Protein AF-A0A524QUR1-F1 (afdb_monomer_lite)

Structure (mmCIF, N/CA/C/O backbone):
data_AF-A0A524QUR1-F1
#
_entry.id   AF-A0A524QUR1-F1
#
loop_
_atom_site.group_PDB
_atom_site.id
_atom_site.type_symbol
_atom_site.label_atom_id
_atom_site.label_alt_id
_atom_site.label_comp_id
_atom_site.label_asym_id
_atom_site.label_entity_id
_atom_site.label_seq_id
_atom_site.pdbx_PDB_ins_code
_atom_site.Cartn_x
_atom_site.Cartn_y
_atom_site.Cartn_z
_atom_site.occupancy
_atom_site.B_iso_or_equiv
_atom_site.auth_seq_id
_atom_site.auth_comp_id
_atom_site.auth_asym_id
_atom_site.auth_atom_id
_atom_site.pdbx_PDB_model_num
ATOM 1 N N . MET A 1 1 ? 16.555 9.866 -16.539 1.00 63.09 1 MET A N 1
ATOM 2 C CA . MET A 1 1 ? 16.063 8.558 -16.062 1.00 63.09 1 MET A CA 1
ATOM 3 C C . MET A 1 1 ? 14.828 8.233 -16.896 1.00 63.09 1 MET A C 1
ATOM 5 O O . MET A 1 1 ? 14.029 9.142 -17.083 1.00 63.09 1 MET A O 1
ATOM 9 N N . LEU A 1 2 ? 14.731 7.047 -17.505 1.00 69.00 2 LEU A N 1
ATOM 10 C CA . LEU A 1 2 ? 13.503 6.636 -18.205 1.00 69.00 2 LEU A CA 1
ATOM 11 C C . LEU A 1 2 ? 12.414 6.399 -17.157 1.00 69.00 2 LEU A C 1
ATOM 13 O O . LEU A 1 2 ? 12.698 5.819 -16.112 1.00 69.00 2 LEU A O 1
ATOM 17 N N . ASP A 1 3 ? 11.202 6.871 -17.424 1.00 83.94 3 ASP A N 1
ATOM 18 C CA . ASP A 1 3 ? 10.067 6.640 -16.536 1.00 83.94 3 ASP A CA 1
ATOM 19 C C . ASP A 1 3 ? 9.696 5.147 -16.559 1.00 83.94 3 ASP A C 1
ATOM 21 O O . ASP A 1 3 ? 9.524 4.566 -17.635 1.00 83.94 3 ASP A O 1
ATOM 25 N N . ILE A 1 4 ? 9.552 4.527 -15.384 1.00 83.75 4 ILE A N 1
ATOM 26 C CA . ILE A 1 4 ? 9.116 3.130 -15.239 1.00 83.75 4 ILE A CA 1
ATOM 27 C C . ILE A 1 4 ? 7.763 2.902 -15.924 1.00 83.75 4 ILE A C 1
ATOM 29 O O . ILE A 1 4 ? 7.522 1.840 -16.498 1.00 83.75 4 ILE A O 1
ATOM 33 N N . LYS A 1 5 ? 6.904 3.931 -15.949 1.00 84.00 5 LYS A N 1
ATOM 34 C CA . LYS A 1 5 ? 5.630 3.898 -16.665 1.00 84.00 5 LYS A CA 1
ATOM 35 C C . LYS A 1 5 ? 5.840 3.738 -18.170 1.00 84.00 5 LYS A C 1
ATOM 37 O O . LYS A 1 5 ? 5.176 2.924 -18.796 1.00 84.00 5 LYS A O 1
ATOM 42 N N . PHE A 1 6 ? 6.812 4.446 -18.742 1.00 86.56 6 PHE A N 1
ATOM 43 C CA . PHE A 1 6 ? 7.129 4.336 -20.165 1.00 86.56 6 PHE A CA 1
ATOM 44 C C . PHE A 1 6 ? 7.686 2.953 -20.524 1.00 86.56 6 PHE A C 1
ATOM 46 O O . PHE A 1 6 ? 7.325 2.405 -21.564 1.00 86.56 6 PHE A O 1
ATOM 53 N N . ILE A 1 7 ? 8.528 2.378 -19.656 1.00 85.94 7 ILE A N 1
ATOM 54 C CA . ILE A 1 7 ? 9.069 1.019 -19.824 1.00 85.94 7 ILE A CA 1
ATOM 55 C C . ILE A 1 7 ? 7.941 -0.018 -19.794 1.00 85.94 7 ILE A C 1
ATOM 57 O O . ILE A 1 7 ? 7.940 -0.944 -20.598 1.00 85.94 7 ILE A O 1
ATOM 61 N N . ARG A 1 8 ? 6.957 0.167 -18.912 1.00 85.81 8 ARG A N 1
ATOM 62 C CA . ARG A 1 8 ? 5.780 -0.699 -18.797 1.00 85.81 8 ARG A CA 1
ATOM 63 C C . ARG A 1 8 ? 4.829 -0.587 -19.984 1.00 85.81 8 ARG A C 1
ATOM 65 O O . ARG A 1 8 ? 4.325 -1.603 -20.447 1.00 85.81 8 ARG A O 1
ATOM 72 N N . ASP A 1 9 ? 4.591 0.630 -20.461 1.00 88.56 9 ASP A N 1
ATOM 73 C CA . ASP A 1 9 ? 3.665 0.883 -21.565 1.00 88.56 9 ASP A CA 1
ATOM 74 C C . ASP A 1 9 ? 4.288 0.498 -22.922 1.00 88.56 9 ASP A C 1
ATOM 76 O O . ASP A 1 9 ? 3.568 0.160 -23.858 1.00 88.56 9 ASP A O 1
ATOM 80 N N . ASN A 1 10 ? 5.624 0.530 -23.043 1.00 89.12 10 ASN A N 1
ATOM 81 C CA . ASN A 1 10 ? 6.351 0.276 -24.295 1.00 89.12 10 ASN A CA 1
ATOM 82 C C . ASN A 1 10 ? 7.581 -0.645 -24.110 1.00 89.12 10 ASN A C 1
ATOM 84 O O . ASN A 1 10 ? 8.695 -0.265 -24.493 1.00 89.12 10 ASN A O 1
ATOM 88 N N . PRO A 1 11 ? 7.422 -1.862 -23.562 1.00 86.25 11 PRO A N 1
ATOM 89 C CA . PRO A 1 11 ? 8.548 -2.727 -23.205 1.00 86.25 11 PRO A CA 1
ATOM 90 C C . PRO A 1 11 ? 9.401 -3.116 -24.417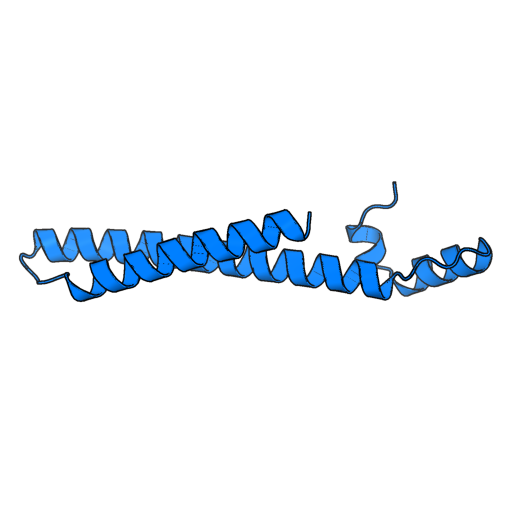 1.00 86.25 11 PRO A C 1
ATOM 92 O O . PRO A 1 11 ? 10.627 -3.039 -24.360 1.00 86.25 11 PRO A O 1
ATOM 95 N N . GLU A 1 12 ? 8.770 -3.439 -25.548 1.00 86.94 12 GLU A N 1
ATOM 96 C CA . GLU A 1 12 ? 9.466 -3.824 -26.784 1.00 86.94 12 GLU A CA 1
ATOM 97 C C . GLU A 1 12 ? 10.287 -2.672 -27.380 1.00 86.94 12 GLU A C 1
ATOM 99 O O . GLU A 1 12 ? 11.437 -2.857 -27.778 1.00 86.94 12 GLU A O 1
ATOM 104 N N . LEU A 1 13 ? 9.747 -1.448 -27.357 1.00 88.19 13 LEU A N 1
ATOM 105 C CA . LEU A 1 13 ? 10.451 -0.257 -27.843 1.00 88.19 13 LEU A CA 1
ATOM 106 C C . LEU A 1 13 ? 11.703 0.022 -27.003 1.00 88.19 13 LEU A C 1
ATOM 108 O O . LEU A 1 13 ? 12.757 0.380 -27.538 1.00 88.19 13 LEU A O 1
ATOM 112 N N . VAL A 1 14 ? 11.606 -0.170 -25.686 1.00 86.25 14 VAL A N 1
ATOM 113 C CA . VAL A 1 14 ? 12.735 0.001 -24.769 1.00 86.25 14 VAL A CA 1
ATOM 114 C C . VAL A 1 14 ? 13.773 -1.109 -24.962 1.00 86.25 14 VAL A C 1
ATOM 116 O O . VAL A 1 14 ? 14.963 -0.795 -25.061 1.00 86.25 14 VAL A O 1
ATOM 119 N N . LYS A 1 15 ? 13.353 -2.374 -25.109 1.00 85.31 15 LYS A N 1
ATOM 120 C CA . LYS A 1 15 ? 14.247 -3.503 -25.434 1.00 85.31 15 LYS A CA 1
ATOM 121 C C . LYS A 1 15 ? 15.013 -3.263 -26.735 1.00 85.31 15 LYS A C 1
ATOM 123 O O . LYS A 1 15 ? 16.228 -3.458 -26.785 1.00 85.31 15 LYS A O 1
ATOM 128 N N . ASP A 1 16 ? 14.345 -2.771 -27.773 1.00 87.00 16 ASP A N 1
ATOM 129 C CA . ASP A 1 16 ? 14.986 -2.433 -29.046 1.00 87.00 16 ASP A CA 1
ATOM 130 C C . ASP A 1 16 ? 15.964 -1.262 -28.924 1.00 87.00 16 ASP A C 1
ATOM 132 O O . ASP A 1 16 ? 17.050 -1.290 -29.511 1.00 87.00 16 ASP A O 1
ATOM 136 N N . GLY A 1 17 ? 15.627 -0.245 -28.129 1.00 86.31 17 GLY A N 1
ATOM 137 C CA . GLY A 1 17 ? 16.535 0.857 -27.812 1.00 86.31 17 GLY A CA 1
ATOM 138 C C . GLY A 1 17 ? 17.794 0.399 -27.065 1.00 86.31 17 GLY A C 1
ATOM 139 O O . GLY A 1 17 ? 18.892 0.871 -27.364 1.00 86.31 17 GLY A O 1
ATOM 140 N N . ILE A 1 18 ? 17.650 -0.546 -26.13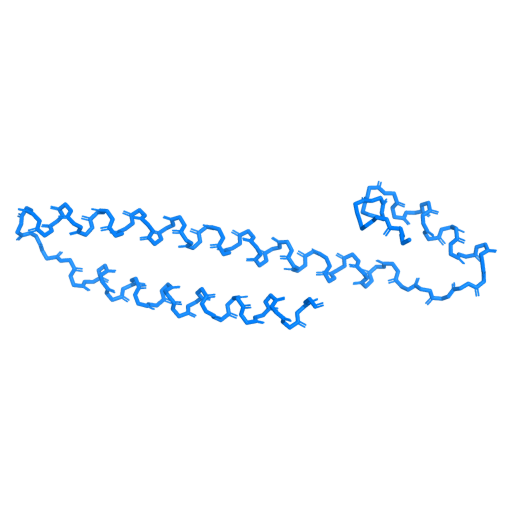4 1.00 85.69 18 ILE A N 1
ATOM 141 C CA . ILE A 1 18 ? 18.753 -1.156 -25.375 1.00 85.69 18 ILE A CA 1
ATOM 142 C C . ILE A 1 18 ? 19.651 -1.992 -26.288 1.00 85.69 18 ILE A C 1
ATOM 144 O O . ILE A 1 18 ? 20.871 -1.810 -26.265 1.00 85.69 18 ILE A O 1
ATOM 148 N N . ARG A 1 19 ? 19.056 -2.816 -27.165 1.00 85.25 19 ARG A N 1
ATOM 149 C CA . ARG A 1 19 ? 19.785 -3.584 -28.189 1.00 85.25 19 ARG A CA 1
ATOM 150 C C . ARG A 1 19 ? 20.607 -2.672 -29.100 1.00 85.25 19 ARG A C 1
ATOM 152 O O . ARG A 1 19 ? 21.793 -2.916 -29.300 1.00 85.25 19 ARG A O 1
ATOM 159 N N . LYS A 1 20 ? 20.021 -1.571 -29.584 1.00 87.75 20 LYS A N 1
ATOM 160 C CA . LYS A 1 20 ? 20.719 -0.567 -30.416 1.00 87.75 20 LYS A CA 1
ATOM 161 C C . LYS A 1 20 ? 21.856 0.153 -29.685 1.00 87.75 20 LYS A C 1
ATOM 163 O O . LYS A 1 20 ? 22.773 0.653 -30.329 1.00 87.75 20 LYS A O 1
ATOM 168 N N . LYS A 1 21 ? 21.799 0.220 -28.354 1.00 84.94 21 LYS A N 1
ATOM 169 C CA . LYS A 1 21 ? 22.844 0.798 -27.497 1.00 84.94 21 LYS A CA 1
ATOM 170 C C . LYS A 1 21 ? 23.914 -0.216 -27.079 1.00 84.94 21 LYS A C 1
ATOM 172 O O . LYS A 1 21 ? 24.788 0.158 -26.305 1.00 84.94 21 LYS A O 1
ATOM 177 N N . TYR A 1 22 ? 23.851 -1.462 -27.566 1.00 81.81 22 TYR A N 1
ATOM 178 C CA . TYR A 1 22 ? 24.741 -2.559 -27.160 1.00 81.81 22 TYR A CA 1
ATOM 179 C C . TYR A 1 22 ? 24.788 -2.754 -25.638 1.00 81.81 22 TYR A C 1
ATOM 181 O O . TYR A 1 22 ? 25.823 -3.085 -25.065 1.00 81.81 22 TYR A O 1
ATOM 189 N N . SER A 1 23 ? 23.657 -2.513 -24.974 1.00 79.88 23 SER A N 1
ATOM 190 C CA . SER A 1 23 ? 23.514 -2.669 -23.531 1.00 79.88 23 SER A CA 1
ATOM 191 C C . SER A 1 23 ? 22.733 -3.946 -23.220 1.00 79.88 23 SER A C 1
ATOM 193 O O . SER A 1 23 ? 21.889 -4.368 -24.008 1.00 79.88 23 SER A O 1
ATOM 195 N N . SER A 1 24 ? 23.018 -4.572 -22.080 1.00 76.44 24 SER A N 1
ATOM 196 C CA . SER A 1 24 ? 22.432 -5.848 -21.651 1.00 76.44 24 SER A CA 1
ATOM 197 C C . SER A 1 24 ? 21.507 -5.673 -20.445 1.00 76.44 24 SER A C 1
ATOM 199 O O . SER A 1 24 ? 21.588 -6.428 -19.478 1.00 76.44 24 SER A O 1
ATOM 201 N N . VAL A 1 25 ? 20.677 -4.629 -20.455 1.00 81.56 25 VAL A N 1
ATOM 202 C CA . VAL A 1 25 ? 19.709 -4.395 -19.377 1.00 81.56 25 VAL A CA 1
ATOM 203 C C . VAL A 1 25 ? 18.520 -5.332 -19.559 1.00 81.56 25 VAL A C 1
ATOM 205 O O . VAL A 1 25 ? 17.867 -5.321 -20.604 1.00 81.56 25 VAL A O 1
ATOM 208 N N . ASP A 1 26 ? 18.233 -6.114 -18.523 1.00 83.19 26 ASP A N 1
ATOM 209 C CA . ASP A 1 26 ? 17.085 -7.010 -18.475 1.00 83.19 26 ASP A CA 1
ATOM 210 C C . ASP A 1 26 ? 15.820 -6.226 -18.091 1.00 83.19 26 ASP A C 1
ATOM 212 O O . ASP A 1 26 ? 15.536 -5.967 -16.920 1.00 83.19 26 ASP A O 1
ATOM 216 N N . ILE A 1 27 ? 15.076 -5.793 -19.110 1.00 84.44 27 ILE A N 1
ATOM 217 C CA . ILE A 1 27 ? 13.798 -5.092 -18.930 1.00 84.44 27 ILE A CA 1
ATOM 218 C C . ILE A 1 27 ? 12.748 -5.996 -18.286 1.00 84.44 27 ILE A C 1
ATOM 220 O O . ILE A 1 27 ? 11.901 -5.496 -17.550 1.00 84.44 27 ILE A O 1
ATOM 224 N N . ASP A 1 28 ? 12.809 -7.305 -18.520 1.00 85.62 28 ASP A N 1
ATOM 225 C CA . ASP A 1 28 ? 11.826 -8.235 -17.973 1.00 85.62 28 ASP A CA 1
ATOM 226 C C . ASP A 1 28 ? 11.984 -8.352 -16.451 1.00 85.62 28 ASP A C 1
ATOM 228 O O . ASP A 1 28 ? 10.988 -8.297 -15.731 1.00 85.62 28 ASP A O 1
ATOM 232 N N . GLN A 1 29 ? 13.221 -8.364 -15.939 1.00 86.38 29 GLN A N 1
ATOM 233 C CA . GLN A 1 29 ? 13.476 -8.274 -14.493 1.00 86.38 29 GLN A CA 1
ATOM 234 C C . GLN A 1 29 ? 12.970 -6.964 -13.879 1.00 86.38 29 GLN A C 1
ATOM 236 O O . GLN A 1 29 ? 12.379 -6.976 -12.801 1.00 86.38 29 GLN A O 1
ATOM 241 N N . ILE A 1 30 ? 13.164 -5.829 -14.559 1.00 86.50 30 ILE A N 1
ATOM 242 C CA . ILE A 1 30 ? 12.671 -4.529 -14.076 1.00 86.50 30 ILE A CA 1
ATOM 243 C C . ILE A 1 30 ? 11.139 -4.537 -13.975 1.00 86.50 30 ILE A C 1
ATOM 245 O O . ILE A 1 30 ? 10.578 -4.045 -12.995 1.00 86.50 30 ILE A O 1
ATOM 249 N N . LEU A 1 31 ? 10.460 -5.105 -14.974 1.00 87.56 31 LEU A N 1
ATOM 250 C CA . LEU A 1 31 ? 9.002 -5.203 -14.995 1.00 87.56 31 LEU A CA 1
ATOM 251 C C . LEU A 1 31 ? 8.462 -6.180 -13.947 1.00 87.56 31 LEU A C 1
ATOM 253 O O . LEU A 1 31 ? 7.411 -5.905 -13.372 1.00 87.56 31 LEU A O 1
ATOM 257 N N . ASP A 1 32 ? 9.168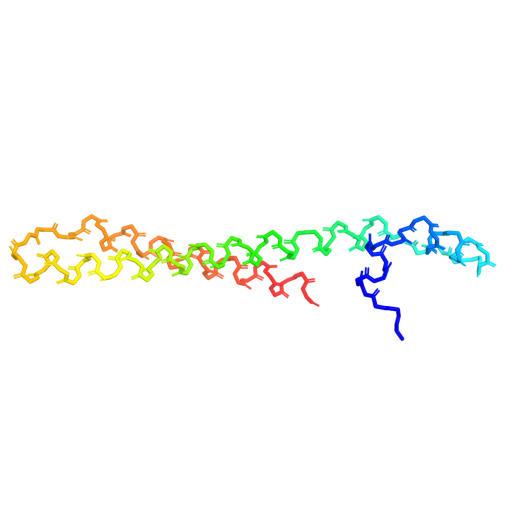 -7.278 -13.672 1.00 89.94 32 ASP A N 1
ATOM 258 C CA . ASP A 1 32 ? 8.809 -8.241 -12.624 1.00 89.94 32 ASP A CA 1
ATOM 259 C C . ASP A 1 32 ? 8.902 -7.606 -11.226 1.00 89.94 32 ASP A C 1
ATOM 261 O O . ASP A 1 32 ? 7.950 -7.665 -10.445 1.00 89.94 32 ASP A O 1
ATOM 265 N N . VAL A 1 33 ? 9.998 -6.899 -10.931 1.00 89.50 33 VAL A N 1
ATOM 266 C CA . VAL A 1 33 ? 10.169 -6.167 -9.662 1.00 89.50 33 VAL A CA 1
ATOM 267 C C . VAL A 1 33 ? 9.100 -5.078 -9.500 1.00 89.50 33 VAL A C 1
ATOM 269 O O . VAL A 1 33 ? 8.462 -4.983 -8.449 1.00 89.50 33 VAL A O 1
ATOM 272 N N . ASP A 1 34 ? 8.832 -4.297 -10.552 1.00 89.12 34 ASP A N 1
ATOM 273 C CA . ASP A 1 34 ? 7.757 -3.295 -10.556 1.00 89.12 34 ASP A CA 1
ATOM 274 C C . ASP A 1 34 ? 6.357 -3.926 -10.416 1.00 89.12 34 ASP A C 1
ATOM 276 O O . ASP A 1 34 ? 5.464 -3.332 -9.804 1.00 89.12 34 ASP A O 1
ATOM 280 N N . GLY A 1 35 ? 6.154 -5.129 -10.958 1.00 90.00 35 GLY A N 1
ATOM 281 C CA . GLY A 1 35 ? 4.938 -5.923 -10.787 1.00 90.00 35 GLY A CA 1
ATOM 282 C C . GLY A 1 35 ? 4.713 -6.299 -9.325 1.00 90.00 35 GLY A C 1
ATOM 283 O O . GLY A 1 35 ? 3.693 -5.921 -8.746 1.00 90.00 35 GLY A O 1
ATOM 284 N N . ARG A 1 36 ? 5.709 -6.929 -8.693 1.00 90.31 36 ARG A N 1
ATOM 285 C CA . ARG A 1 36 ? 5.660 -7.315 -7.271 1.00 90.31 36 ARG A CA 1
ATOM 286 C C . ARG A 1 36 ? 5.435 -6.117 -6.356 1.00 90.31 36 ARG A C 1
ATOM 288 O O . ARG A 1 36 ? 4.626 -6.186 -5.433 1.00 90.31 36 ARG A O 1
ATOM 295 N N . ARG A 1 37 ? 6.097 -4.988 -6.637 1.00 91.88 37 ARG A N 1
ATOM 296 C CA . ARG A 1 37 ? 5.891 -3.734 -5.898 1.00 91.88 37 ARG A CA 1
ATOM 297 C C . ARG A 1 37 ? 4.422 -3.301 -5.928 1.00 91.88 37 ARG A C 1
ATOM 299 O O . ARG A 1 37 ? 3.855 -2.949 -4.895 1.00 91.88 37 ARG A O 1
ATOM 306 N N . ARG A 1 38 ? 3.795 -3.326 -7.109 1.00 91.69 38 ARG A N 1
ATOM 307 C CA . ARG A 1 38 ? 2.388 -2.932 -7.292 1.00 91.69 38 ARG A CA 1
ATOM 308 C C . ARG A 1 38 ? 1.409 -3.908 -6.650 1.00 91.69 38 ARG A C 1
ATOM 310 O O . ARG A 1 38 ? 0.410 -3.461 -6.088 1.00 91.69 38 ARG A O 1
ATOM 317 N N . GLU A 1 39 ? 1.691 -5.204 -6.698 1.00 92.81 39 GLU A N 1
ATOM 318 C CA . GLU A 1 39 ? 0.888 -6.221 -6.011 1.00 92.81 39 GLU A CA 1
ATOM 319 C C . GLU A 1 39 ? 0.891 -5.992 -4.499 1.00 92.81 39 GLU A C 1
ATOM 321 O O . GLU A 1 39 ? -0.174 -5.875 -3.896 1.00 92.81 39 GLU A O 1
ATOM 326 N N . ILE A 1 40 ? 2.069 -5.807 -3.898 1.00 92.62 40 ILE A N 1
ATOM 327 C CA . ILE A 1 40 ? 2.195 -5.560 -2.456 1.00 92.62 40 ILE A CA 1
ATOM 328 C C . ILE A 1 40 ? 1.496 -4.261 -2.047 1.00 92.62 40 ILE A C 1
ATOM 330 O O . ILE A 1 40 ? 0.813 -4.231 -1.024 1.00 92.62 40 ILE A O 1
ATOM 334 N N . LEU A 1 41 ? 1.622 -3.192 -2.840 1.00 92.62 41 LEU A N 1
ATOM 335 C CA . LEU A 1 41 ? 0.895 -1.942 -2.594 1.00 92.62 41 LEU A CA 1
ATOM 336 C C . LEU A 1 41 ? -0.623 -2.154 -2.620 1.00 92.62 41 LEU A C 1
ATOM 338 O O . LEU A 1 41 ? -1.322 -1.680 -1.726 1.00 92.62 41 LEU A O 1
ATOM 342 N N . THR A 1 42 ? -1.115 -2.909 -3.602 1.00 94.06 42 THR A N 1
ATOM 343 C CA . THR A 1 42 ? -2.542 -3.226 -3.731 1.00 94.06 42 THR A CA 1
ATOM 344 C C . THR A 1 42 ? -3.033 -4.053 -2.540 1.00 94.06 42 THR A C 1
ATOM 346 O O . THR A 1 42 ? -4.065 -3.736 -1.947 1.00 94.06 42 THR A O 1
ATOM 349 N N . GLU A 1 43 ? -2.281 -5.079 -2.131 1.00 93.12 43 GLU A N 1
ATOM 350 C CA . GLU A 1 43 ? -2.588 -5.878 -0.938 1.00 93.12 43 GLU A CA 1
ATOM 351 C C . GLU A 1 43 ? -2.604 -5.018 0.333 1.00 93.12 43 GLU A C 1
ATOM 353 O O . GLU A 1 43 ? -3.507 -5.143 1.162 1.00 93.12 43 GLU A O 1
ATOM 358 N N . LEU A 1 44 ? -1.634 -4.113 0.492 1.00 93.81 44 LEU A N 1
ATOM 359 C CA . LEU A 1 44 ? -1.565 -3.203 1.635 1.00 93.81 44 LEU A CA 1
ATOM 360 C C . LEU A 1 44 ? -2.784 -2.285 1.716 1.00 93.81 44 LEU A C 1
ATOM 362 O O . LEU A 1 44 ? -3.330 -2.096 2.806 1.00 93.81 44 LEU A O 1
ATOM 366 N N . GLU A 1 45 ? -3.223 -1.724 0.591 1.00 94.44 45 GLU A N 1
ATOM 367 C CA . GLU A 1 45 ? -4.435 -0.904 0.533 1.00 94.44 45 GLU A CA 1
ATOM 368 C C . GLU A 1 45 ? -5.675 -1.709 0.935 1.00 94.44 45 GLU A C 1
ATOM 370 O O . GLU A 1 45 ? -6.412 -1.281 1.828 1.00 94.44 45 GLU A O 1
ATOM 375 N N . GLN A 1 46 ? -5.850 -2.915 0.386 1.00 93.75 46 GLN A N 1
ATOM 376 C CA . GLN A 1 46 ? -6.965 -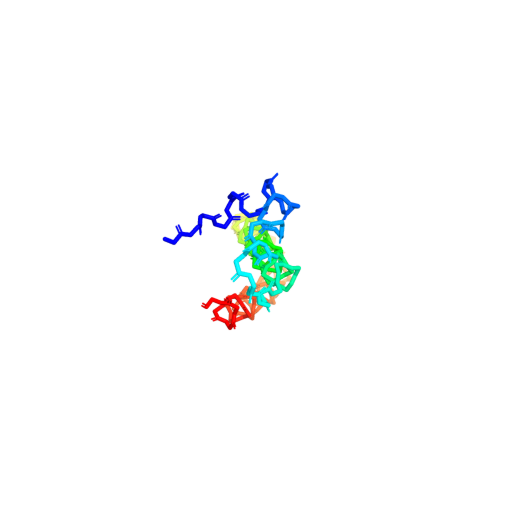3.805 0.734 1.00 93.75 46 GLN A CA 1
ATOM 377 C C . GLN A 1 46 ? -6.965 -4.193 2.219 1.00 93.75 46 GLN A C 1
ATOM 379 O O . GLN A 1 46 ? -8.008 -4.183 2.878 1.00 93.75 46 GLN A O 1
ATOM 384 N N . LEU A 1 47 ? -5.797 -4.513 2.783 1.00 93.44 47 LEU A N 1
ATOM 385 C CA . LEU A 1 47 ? -5.663 -4.858 4.199 1.00 93.44 47 LEU A CA 1
ATOM 386 C C . LEU A 1 47 ? -5.969 -3.660 5.104 1.00 93.44 47 LEU A C 1
ATOM 388 O O . LEU A 1 47 ? -6.639 -3.817 6.129 1.00 93.44 47 LEU A O 1
ATOM 392 N N . ARG A 1 48 ? -5.520 -2.456 4.732 1.00 92.50 48 ARG A N 1
ATOM 393 C CA . ARG A 1 48 ? -5.815 -1.216 5.465 1.00 92.50 48 ARG A CA 1
ATOM 394 C C . ARG A 1 48 ? -7.303 -0.883 5.419 1.00 92.50 48 ARG A C 1
ATOM 396 O O . ARG A 1 48 ? -7.869 -0.541 6.458 1.00 92.50 48 ARG A O 1
ATOM 403 N N . GLU A 1 49 ? -7.941 -1.029 4.261 1.00 93.69 49 GLU A N 1
ATOM 404 C CA . GLU A 1 49 ? -9.385 -0.844 4.112 1.00 93.69 49 GLU A CA 1
ATOM 405 C C . GLU A 1 49 ? -10.157 -1.848 4.976 1.00 93.69 49 GLU A C 1
ATOM 407 O O . GLU A 1 49 ? -10.996 -1.452 5.790 1.00 93.69 49 GLU A O 1
ATOM 412 N N . ARG A 1 50 ? -9.809 -3.139 4.886 1.00 90.88 50 ARG A N 1
ATOM 413 C CA . ARG A 1 50 ? -10.409 -4.199 5.707 1.00 90.88 50 ARG A CA 1
ATOM 414 C C . ARG A 1 50 ? -10.264 -3.903 7.195 1.00 90.88 50 ARG A C 1
ATOM 416 O O . ARG A 1 50 ? -11.241 -4.018 7.934 1.00 90.88 50 ARG A O 1
ATOM 423 N N . ARG A 1 51 ? -9.074 -3.484 7.634 1.00 91.38 51 ARG A N 1
ATOM 424 C CA . ARG A 1 51 ? -8.814 -3.116 9.030 1.00 91.38 51 ARG A CA 1
ATOM 425 C C . ARG A 1 51 ? -9.710 -1.972 9.489 1.00 91.38 51 ARG A C 1
ATOM 427 O O . ARG A 1 51 ? -10.290 -2.048 10.571 1.00 91.38 51 ARG A O 1
ATOM 434 N N . ASN A 1 52 ? -9.826 -0.919 8.684 1.00 91.25 52 ASN A N 1
ATOM 435 C CA . ASN A 1 52 ? -10.634 0.248 9.024 1.00 91.25 52 ASN A CA 1
ATOM 436 C C . ASN A 1 52 ? -12.125 -0.113 9.098 1.00 91.25 52 ASN A C 1
ATOM 438 O O . ASN A 1 52 ? -12.796 0.279 10.052 1.00 91.25 52 ASN A O 1
ATOM 442 N N . ARG A 1 53 ? -12.621 -0.914 8.144 1.00 91.75 53 ARG A N 1
ATOM 443 C CA . ARG A 1 53 ? -14.012 -1.386 8.113 1.00 91.75 53 ARG A CA 1
ATOM 444 C C . ARG A 1 53 ? -14.358 -2.197 9.359 1.00 91.75 53 ARG A C 1
ATOM 446 O O . ARG A 1 53 ? -15.259 -1.822 10.101 1.00 91.75 53 ARG A O 1
ATOM 453 N N . VAL A 1 54 ? -13.574 -3.238 9.640 1.00 90.06 54 VAL A N 1
ATOM 454 C CA . VAL A 1 54 ? -13.812 -4.114 10.795 1.00 90.06 54 VAL A CA 1
ATOM 455 C C . VAL A 1 54 ? -13.630 -3.363 12.115 1.00 90.06 54 VAL A C 1
ATOM 457 O O . VAL A 1 54 ? -14.365 -3.613 13.062 1.00 90.06 54 VAL A O 1
ATOM 460 N N . SER A 1 55 ? -12.713 -2.394 12.199 1.00 89.12 55 SER A N 1
ATOM 461 C CA . SER A 1 55 ? -12.596 -1.547 13.398 1.00 89.12 55 SER A CA 1
ATOM 462 C C . SER A 1 55 ? -13.866 -0.725 13.653 1.00 89.12 55 SER A C 1
ATOM 464 O O . SER A 1 55 ? -14.271 -0.567 14.806 1.00 89.12 55 SER A O 1
ATOM 466 N N . GLY A 1 56 ? -14.515 -0.238 12.589 1.00 90.75 56 GLY A N 1
ATOM 467 C CA . GLY A 1 56 ? -15.827 0.404 12.670 1.00 90.75 56 GLY A CA 1
ATOM 468 C C . GLY A 1 56 ? -16.913 -0.562 13.149 1.00 90.75 56 GLY A C 1
ATOM 469 O O . GLY A 1 56 ? -17.653 -0.237 14.079 1.00 90.75 56 GLY A O 1
ATOM 470 N N . ASP A 1 57 ? -16.948 -1.773 12.590 1.00 89.75 57 ASP A N 1
ATOM 471 C CA . ASP A 1 57 ? -17.905 -2.816 12.978 1.00 89.75 57 ASP A CA 1
ATOM 472 C C . ASP A 1 57 ? -17.739 -3.218 14.455 1.00 89.75 57 ASP A C 1
ATOM 474 O O . ASP A 1 57 ? -18.721 -3.268 15.198 1.00 89.75 57 ASP A O 1
ATOM 478 N N . ILE A 1 58 ? -16.498 -3.389 14.928 1.00 89.50 58 ILE A N 1
ATOM 479 C CA . ILE A 1 58 ? -16.178 -3.668 16.339 1.00 89.50 58 ILE A CA 1
ATOM 480 C C . ILE A 1 58 ? -16.716 -2.557 17.252 1.00 89.50 58 ILE A C 1
ATOM 482 O O . ILE A 1 58 ? -17.246 -2.843 18.329 1.00 89.50 58 ILE A O 1
ATOM 486 N N . ALA A 1 59 ? -16.590 -1.286 16.856 1.00 89.81 59 ALA A N 1
ATOM 487 C CA . ALA A 1 59 ? -17.099 -0.167 17.648 1.00 89.81 59 ALA A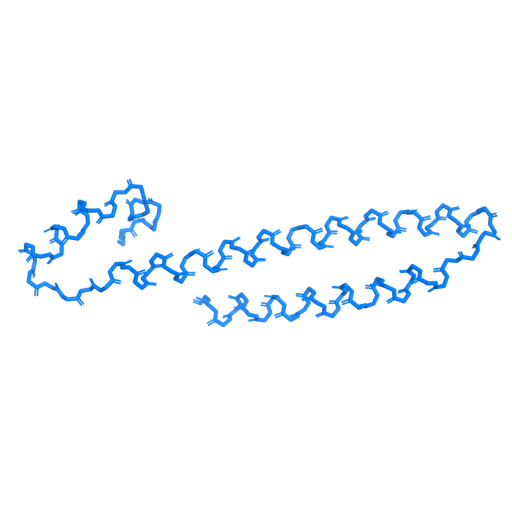 CA 1
ATOM 488 C C . ALA A 1 59 ? -18.633 -0.208 17.774 1.00 89.81 59 ALA A C 1
ATOM 490 O O . ALA A 1 59 ? -19.170 0.027 18.862 1.00 89.81 59 ALA A O 1
ATOM 491 N N . VAL A 1 60 ? -19.336 -0.564 16.693 1.00 91.31 60 VAL A N 1
ATOM 492 C CA . VAL A 1 60 ? -20.796 -0.748 16.694 1.00 91.31 60 VAL A CA 1
ATOM 493 C C . VAL A 1 60 ? -21.199 -1.940 17.566 1.00 91.31 60 VAL A C 1
ATOM 495 O O . VAL A 1 60 ? -22.088 -1.804 18.407 1.00 91.31 60 VAL A O 1
ATOM 498 N N . MET A 1 61 ? -20.514 -3.080 17.446 1.00 88.88 61 MET A N 1
ATOM 499 C CA . MET A 1 61 ? -20.797 -4.276 18.250 1.00 88.88 61 MET A CA 1
ATOM 500 C C . MET A 1 61 ? -20.590 -4.026 19.744 1.00 88.88 61 MET A C 1
ATOM 502 O O . MET A 1 61 ? -21.471 -4.337 20.547 1.00 88.88 61 MET A O 1
ATOM 506 N N . LYS A 1 62 ? -19.493 -3.359 20.124 1.00 87.38 62 LYS A N 1
ATOM 507 C CA . LYS A 1 62 ? -19.250 -2.956 21.519 1.00 87.38 62 LYS A CA 1
ATOM 508 C C . LYS A 1 62 ? -20.346 -2.037 22.053 1.00 87.38 62 LYS A C 1
ATOM 510 O O . LYS A 1 62 ? -20.789 -2.215 23.187 1.00 87.38 62 LYS A O 1
ATOM 515 N N . LYS A 1 63 ? -20.823 -1.084 21.244 1.00 90.81 63 LYS A N 1
ATOM 516 C CA . LYS A 1 63 ? -21.945 -0.204 21.615 1.00 90.81 63 LYS A CA 1
ATOM 517 C C . LYS A 1 63 ? -23.241 -0.993 21.833 1.00 90.81 63 LYS A C 1
ATOM 519 O O . LYS A 1 63 ? -23.996 -0.682 22.751 1.00 90.81 63 LYS A O 1
ATOM 524 N N . ASN A 1 64 ? -23.455 -2.043 21.044 1.00 92.00 64 ASN A N 1
ATOM 525 C CA . ASN A 1 64 ? -24.601 -2.945 21.146 1.00 92.00 64 ASN A CA 1
ATOM 526 C C . ASN A 1 64 ? -24.427 -4.054 22.204 1.00 92.00 64 ASN A C 1
ATOM 528 O O . ASN A 1 64 ? -25.278 -4.936 22.293 1.00 92.00 64 ASN A O 1
ATOM 532 N N . LYS A 1 65 ? -23.354 -4.018 23.015 1.00 90.06 65 LYS A N 1
ATOM 533 C CA . LYS A 1 65 ? -22.997 -5.051 24.010 1.00 90.06 65 LYS A CA 1
ATOM 534 C C . LYS A 1 65 ? -22.833 -6.458 23.412 1.00 90.06 65 LYS A C 1
ATOM 536 O O . LYS A 1 65 ? -23.040 -7.452 24.104 1.00 90.06 65 LYS A O 1
ATOM 541 N N . GLN A 1 66 ? -22.469 -6.536 22.136 1.00 88.56 66 GLN A N 1
ATOM 542 C CA . GLN A 1 66 ? -22.136 -7.781 21.449 1.00 88.56 66 GLN A CA 1
ATOM 543 C C . GLN A 1 66 ? -20.656 -8.117 21.657 1.00 88.56 66 GLN A C 1
ATOM 545 O O . GLN A 1 66 ? -19.821 -7.223 21.820 1.00 88.56 66 GLN A O 1
ATOM 550 N N . ASP A 1 67 ? -20.338 -9.410 21.649 1.00 88.69 67 ASP A N 1
ATOM 551 C CA . ASP A 1 67 ? -18.959 -9.875 21.739 1.00 88.69 67 ASP A CA 1
ATOM 552 C C . ASP A 1 67 ? -18.229 -9.643 20.407 1.00 88.69 67 ASP A C 1
ATOM 554 O O . ASP A 1 67 ? -18.703 -10.038 19.344 1.00 88.69 67 ASP A O 1
ATOM 558 N N . ALA A 1 68 ? -17.075 -8.980 20.475 1.00 88.06 68 ALA A N 1
ATOM 559 C CA . ALA A 1 68 ? -16.223 -8.658 19.332 1.00 88.06 68 ALA A CA 1
ATOM 560 C C . ALA A 1 68 ? -14.817 -9.270 19.468 1.00 88.06 68 ALA A C 1
ATOM 562 O O . ALA A 1 68 ? -13.889 -8.869 18.761 1.00 88.06 68 ALA A O 1
ATOM 563 N N . THR A 1 69 ? -14.626 -10.212 20.395 1.00 88.44 69 THR A N 1
ATOM 564 C CA . THR A 1 69 ? -13.308 -10.771 20.734 1.00 88.44 69 THR A CA 1
ATOM 565 C C . THR A 1 69 ? -12.638 -11.443 19.532 1.00 88.44 69 THR A C 1
ATOM 567 O O . THR A 1 69 ? -11.458 -11.198 19.275 1.00 88.44 69 THR A O 1
ATOM 570 N N . GLU A 1 70 ? -13.392 -12.197 18.728 1.00 87.25 70 GLU A N 1
ATOM 571 C CA . GLU A 1 70 ? -12.882 -12.845 17.508 1.00 87.25 70 GLU A CA 1
ATOM 572 C C . GLU A 1 70 ? -12.412 -11.831 16.456 1.00 87.25 70 GLU A C 1
ATOM 574 O O . GLU A 1 70 ? -11.348 -11.979 15.856 1.00 87.25 70 GLU A O 1
ATOM 579 N N . GLN A 1 71 ? -13.170 -10.750 16.265 1.00 87.12 71 GLN A N 1
ATOM 580 C CA . GLN A 1 71 ? -12.831 -9.706 15.297 1.00 87.12 71 GLN A CA 1
ATOM 581 C C . GLN A 1 71 ? -11.595 -8.926 15.740 1.00 87.12 71 GLN A C 1
ATOM 583 O O . GLN A 1 71 ? -10.748 -8.591 14.916 1.00 87.12 71 GLN A O 1
ATOM 588 N N . ILE A 1 72 ? -11.450 -8.680 17.043 1.00 86.38 72 ILE A N 1
ATOM 589 C CA . ILE A 1 72 ? -10.251 -8.055 17.610 1.00 86.38 72 ILE A CA 1
ATOM 590 C C . ILE A 1 72 ? -9.022 -8.948 17.384 1.00 86.38 72 ILE A C 1
ATOM 592 O O . ILE A 1 72 ? -7.968 -8.437 17.000 1.00 86.38 72 ILE A O 1
ATOM 596 N N . ALA A 1 73 ? -9.151 -10.265 17.576 1.00 89.69 73 ALA A N 1
ATOM 597 C CA . ALA A 1 73 ? -8.073 -11.214 17.304 1.00 89.69 73 ALA A CA 1
ATOM 598 C C . ALA A 1 73 ? -7.680 -11.211 15.816 1.00 89.69 73 ALA A C 1
ATOM 600 O O . ALA A 1 73 ? -6.506 -11.019 15.497 1.00 89.69 73 ALA A O 1
ATOM 601 N N . ALA A 1 74 ? -8.659 -11.287 14.909 1.00 87.81 74 ALA A N 1
ATOM 602 C CA . ALA A 1 74 ? -8.424 -11.208 13.467 1.00 87.81 74 ALA A CA 1
ATOM 603 C C . ALA A 1 74 ? -7.753 -9.882 13.051 1.00 87.81 74 ALA A C 1
ATOM 605 O O . ALA A 1 74 ? -6.882 -9.859 12.183 1.00 87.81 74 ALA A O 1
ATOM 606 N N . MET A 1 75 ? -8.102 -8.758 13.688 1.00 89.56 75 MET A N 1
ATOM 607 C CA . MET A 1 75 ? -7.468 -7.462 13.405 1.00 89.56 75 MET A CA 1
ATOM 608 C C . MET A 1 75 ? -6.004 -7.391 13.836 1.00 89.56 75 MET A C 1
ATOM 610 O O . MET A 1 75 ? -5.217 -6.680 13.206 1.00 89.56 75 MET A O 1
ATOM 614 N N . LYS A 1 76 ? -5.608 -8.153 14.858 1.00 89.94 76 LYS A N 1
ATOM 615 C CA . LYS A 1 76 ? -4.203 -8.268 15.260 1.00 89.94 76 LYS A CA 1
ATOM 616 C C . LYS A 1 76 ? -3.374 -8.993 14.195 1.00 89.94 76 LYS A C 1
ATOM 618 O O . LYS A 1 76 ? -2.278 -8.534 13.876 1.00 89.94 76 LYS A O 1
ATOM 623 N N . GLU A 1 77 ? -3.910 -10.064 13.609 1.00 90.75 77 GLU A N 1
ATOM 624 C CA . GLU A 1 77 ? -3.266 -10.794 12.504 1.00 90.75 77 GLU A CA 1
ATOM 625 C C . GLU A 1 77 ? -3.159 -9.938 11.237 1.00 90.75 77 GLU A C 1
ATOM 627 O O . GLU A 1 77 ? -2.105 -9.886 10.600 1.00 90.75 77 GLU A O 1
ATOM 632 N N . VAL A 1 78 ? -4.214 -9.184 10.907 1.00 91.12 78 VAL A N 1
ATOM 633 C CA . VAL A 1 78 ? -4.181 -8.224 9.792 1.00 91.12 78 VAL A CA 1
ATOM 634 C C . VAL A 1 78 ? -3.103 -7.163 10.022 1.00 91.12 78 VAL A C 1
ATOM 636 O O . VAL A 1 78 ? -2.355 -6.846 9.101 1.00 91.12 78 VAL A O 1
ATOM 639 N N . GLY A 1 79 ? -2.962 -6.653 11.249 1.00 91.31 79 GLY A N 1
ATOM 640 C CA . GLY A 1 79 ? -1.890 -5.721 11.607 1.00 91.31 79 GLY A CA 1
ATOM 641 C C . GLY A 1 79 ? -0.487 -6.301 11.398 1.00 91.31 79 GLY A C 1
ATOM 642 O O . GLY A 1 79 ? 0.370 -5.629 10.830 1.00 91.31 79 GLY A O 1
ATOM 643 N N . GLN A 1 80 ? -0.260 -7.557 11.793 1.00 93.75 80 GLN A N 1
ATOM 644 C CA . GLN A 1 80 ? 1.013 -8.247 11.543 1.00 93.75 80 GLN A CA 1
ATOM 645 C C . GLN A 1 80 ? 1.277 -8.445 10.049 1.00 93.75 80 GLN A C 1
ATOM 647 O O . GLN A 1 80 ? 2.394 -8.206 9.590 1.00 93.75 80 GLN A O 1
ATOM 652 N N . THR A 1 81 ? 0.248 -8.825 9.291 1.00 92.62 81 THR A N 1
ATOM 653 C CA . THR A 1 81 ? 0.340 -9.011 7.837 1.00 92.62 81 THR A CA 1
ATOM 654 C C . THR A 1 81 ? 0.706 -7.697 7.146 1.00 92.62 81 THR A C 1
ATOM 656 O O . THR A 1 81 ? 1.604 -7.677 6.312 1.00 92.62 81 THR A O 1
ATOM 659 N N . ILE A 1 82 ? 0.087 -6.577 7.544 1.00 92.69 82 ILE A N 1
ATOM 660 C CA . ILE A 1 82 ? 0.436 -5.240 7.038 1.00 92.69 82 ILE A CA 1
ATOM 661 C C . ILE A 1 82 ? 1.915 -4.939 7.298 1.00 92.69 82 ILE A C 1
ATOM 663 O O . ILE A 1 82 ? 2.625 -4.591 6.361 1.00 92.69 82 ILE A O 1
ATOM 667 N N . SER A 1 83 ? 2.409 -5.130 8.525 1.00 93.81 83 SER A N 1
ATOM 668 C CA . SER A 1 83 ? 3.824 -4.878 8.839 1.00 93.81 83 SER A CA 1
ATOM 669 C C . SER A 1 83 ? 4.783 -5.747 8.018 1.00 93.81 83 SER A C 1
ATOM 671 O O . SER A 1 83 ? 5.827 -5.261 7.583 1.00 93.81 83 SER A O 1
ATOM 673 N N . GLN A 1 84 ? 4.442 -7.019 7.787 1.00 94.12 84 GLN A N 1
ATOM 674 C CA . GLN A 1 84 ? 5.240 -7.917 6.944 1.00 94.12 84 GLN A CA 1
ATOM 675 C C . GLN A 1 84 ? 5.263 -7.448 5.487 1.00 94.12 84 GLN A C 1
ATOM 677 O O . GLN A 1 84 ? 6.332 -7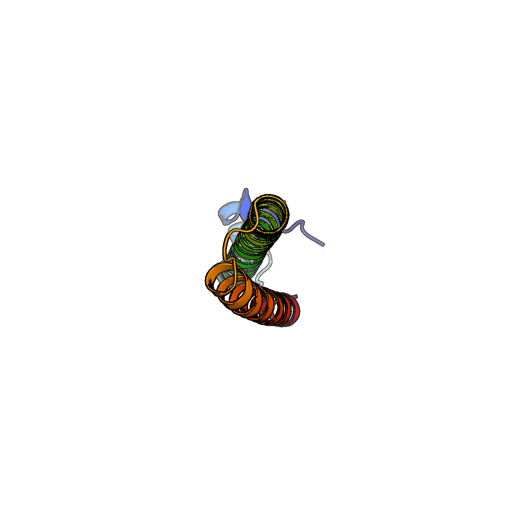.378 4.884 1.00 94.12 84 GLN A O 1
ATOM 682 N N . ARG A 1 85 ? 4.105 -7.078 4.931 1.00 91.38 85 ARG A N 1
ATOM 683 C CA . ARG A 1 85 ? 4.000 -6.557 3.563 1.00 91.38 85 ARG A CA 1
ATOM 684 C C . ARG A 1 85 ? 4.719 -5.221 3.392 1.00 91.38 85 ARG A C 1
ATOM 686 O O . ARG A 1 85 ? 5.385 -5.020 2.385 1.00 91.38 85 ARG A O 1
ATOM 693 N N . GLU A 1 86 ? 4.666 -4.338 4.387 1.00 91.62 86 GLU A N 1
ATOM 694 C CA . GLU A 1 86 ? 5.439 -3.090 4.385 1.00 91.62 86 GLU A CA 1
ATOM 695 C C . GLU A 1 86 ? 6.949 -3.344 4.415 1.00 91.62 86 GLU A C 1
ATOM 697 O O . GLU A 1 86 ? 7.699 -2.595 3.795 1.00 91.62 86 GLU A O 1
ATOM 702 N N . GLN A 1 87 ? 7.410 -4.392 5.106 1.00 93.50 87 GLN A N 1
ATOM 703 C CA . GLN A 1 87 ? 8.818 -4.782 5.059 1.00 93.50 87 GLN A CA 1
ATOM 704 C C . GLN A 1 87 ? 9.205 -5.303 3.673 1.00 93.50 87 GLN A C 1
ATOM 706 O O . GLN A 1 87 ? 10.188 -4.837 3.115 1.00 93.50 87 GLN A O 1
ATOM 711 N N . GLN A 1 88 ? 8.397 -6.190 3.088 1.00 90.06 88 GLN A N 1
ATOM 712 C CA . GLN A 1 88 ? 8.641 -6.693 1.732 1.00 90.06 88 GLN A CA 1
ATOM 713 C C . GLN A 1 88 ? 8.657 -5.568 0.694 1.00 90.06 88 GLN A C 1
ATOM 715 O O . GLN A 1 88 ? 9.463 -5.603 -0.228 1.00 90.06 88 GLN A O 1
ATOM 720 N N . LEU A 1 89 ? 7.798 -4.558 0.855 1.00 90.75 89 LEU A N 1
ATOM 721 C CA . LEU A 1 89 ? 7.803 -3.380 -0.005 1.00 90.75 89 LEU A CA 1
ATOM 722 C C . LEU A 1 89 ? 9.119 -2.600 0.115 1.00 90.75 89 LEU A C 1
ATOM 724 O O . LEU A 1 89 ? 9.675 -2.216 -0.905 1.00 90.75 89 LEU A O 1
ATOM 728 N N . ARG A 1 90 ? 9.627 -2.408 1.341 1.00 89.75 90 ARG A N 1
ATOM 729 C CA . ARG A 1 90 ? 10.918 -1.742 1.587 1.00 89.75 90 ARG A CA 1
ATOM 730 C C . ARG A 1 90 ? 12.108 -2.507 1.020 1.00 89.75 90 ARG A C 1
ATOM 732 O O . ARG A 1 90 ? 13.078 -1.875 0.642 1.00 89.75 90 ARG A O 1
ATOM 739 N N . ASP A 1 91 ? 12.045 -3.834 0.981 1.00 89.00 91 ASP A N 1
ATOM 740 C CA . ASP A 1 91 ? 13.129 -4.661 0.436 1.00 89.00 91 ASP A CA 1
ATOM 741 C C . ASP A 1 91 ? 13.145 -4.659 -1.110 1.00 89.00 91 ASP A C 1
ATOM 743 O O . ASP A 1 91 ? 14.129 -5.071 -1.723 1.00 89.00 91 ASP A O 1
ATOM 747 N N . ILE A 1 92 ? 12.043 -4.228 -1.739 1.00 83.12 92 ILE A N 1
ATOM 748 C CA . ILE A 1 92 ? 11.874 -4.118 -3.197 1.00 83.12 92 ILE A CA 1
ATOM 749 C C . ILE A 1 92 ? 12.224 -2.711 -3.720 1.00 83.12 92 ILE A C 1
ATOM 751 O O . ILE A 1 92 ? 12.520 -2.568 -4.908 1.00 83.12 92 ILE A O 1
ATOM 755 N N . GLU A 1 93 ? 12.167 -1.686 -2.862 1.00 74.25 93 GLU A N 1
ATOM 756 C CA . GLU A 1 93 ? 12.532 -0.289 -3.165 1.00 74.25 93 GLU A CA 1
ATOM 757 C C . GLU A 1 93 ? 14.029 -0.009 -2.976 1.00 74.25 93 GLU A C 1
ATOM 759 O O . GLU A 1 93 ? 14.578 0.727 -3.831 1.00 74.25 93 GLU A O 1
#

Sequence (93 aa):
MLDIKFIRDNPELVKDGIRKKYSSVDIDQILDVDGRRREILTELEQLRERRNRVSGDIAVMKKNKQDATEQIAAMKEVGQTISQREQQLRDIE

Radius of gyration: 20.85 Å; chains: 1; bounding box: 49×21×54 Å

pLDDT: mean 88.3, std 5.02, range [63.09, 94.44]

Secondary structure (DSSP, 8-state):
---HHHHHH-HHHHHHHHHHTT----HHHHHHHHHHHHHHHHHHHHHHHHHHHHHHHHHHHHHTT---HHHHHHHHHHHHHHHHHHHHHHHH-

Foldseek 3Di:
DDDLVCCVVCVPVVVVVCVVVVHDDDSVVSVVLVVLLVVLVVVLVVLVVVLVVLVVVLVVCVVVVHDCPVSVVVSVVSVVVNVVSVVVNVVSD